Protein AF-A0A228HNT4-F1 (afdb_monomer)

Radius of gyration: 14.26 Å; Cα contacts (8 Å, |Δi|>4): 87; chains: 1; bounding box: 50×20×25 Å

Mean predicted aligned error: 7.49 Å

Solvent-accessible surface area (backbone atoms only — not comparable to full-atom values): 3828 Å² total; per-residue (Å²): 135,80,81,74,74,77,68,78,81,67,80,63,41,25,44,34,31,34,74,89,72,49,72,45,56,22,43,75,39,86,89,78,73,41,44,29,29,67,88,75,71,42,73,48,84,52,59,76,48,69,44,81,40,77,76,96,71,84,134

pLDDT: mean 84.12, std 16.93, range [41.22, 97.56]

Structure (mmCIF, N/CA/C/O backbone):
data_AF-A0A228HNT4-F1
#
_entry.id   AF-A0A228HNT4-F1
#
loop_
_atom_site.group_PDB
_atom_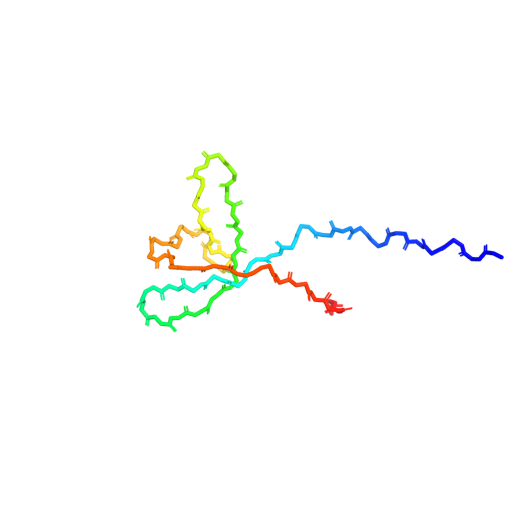site.id
_atom_site.type_symbol
_atom_site.label_atom_id
_atom_site.label_alt_id
_atom_site.label_comp_id
_atom_site.label_asym_id
_atom_site.label_entity_id
_atom_site.label_seq_id
_atom_site.pdbx_PDB_ins_code
_atom_site.Cartn_x
_atom_site.Cartn_y
_atom_site.Cartn_z
_atom_site.occupancy
_atom_site.B_iso_or_equiv
_atom_site.auth_seq_id
_atom_site.auth_comp_id
_atom_site.auth_asym_id
_atom_site.auth_atom_id
_atom_site.pdbx_PDB_model_num
ATOM 1 N N . MET A 1 1 ? 38.979 -7.321 2.019 1.00 41.22 1 MET A N 1
ATOM 2 C CA . MET A 1 1 ? 37.685 -7.546 2.693 1.00 41.22 1 MET A CA 1
ATOM 3 C C . MET A 1 1 ? 36.875 -6.270 2.500 1.00 41.22 1 MET A C 1
ATOM 5 O O . MET A 1 1 ? 37.123 -5.307 3.208 1.00 41.22 1 MET A O 1
ATOM 9 N N . GLY A 1 2 ? 36.076 -6.182 1.434 1.00 45.50 2 GLY A N 1
ATOM 10 C CA . GLY A 1 2 ? 35.325 -4.962 1.126 1.00 45.50 2 GLY A CA 1
ATOM 11 C C . GLY A 1 2 ? 34.115 -4.868 2.043 1.00 45.50 2 GLY A C 1
ATOM 12 O O . GLY A 1 2 ? 33.288 -5.778 2.039 1.00 45.50 2 GLY A O 1
ATOM 13 N N . SER A 1 3 ? 34.045 -3.814 2.850 1.00 54.84 3 SER A N 1
ATOM 14 C CA . SER A 1 3 ? 32.847 -3.459 3.601 1.00 54.84 3 SER A CA 1
ATOM 15 C C . SER A 1 3 ? 31.734 -3.228 2.586 1.00 54.84 3 SER A C 1
ATOM 17 O O . SER A 1 3 ? 31.759 -2.245 1.854 1.00 54.84 3 SER A O 1
ATOM 19 N N . ARG A 1 4 ? 30.806 -4.180 2.482 1.0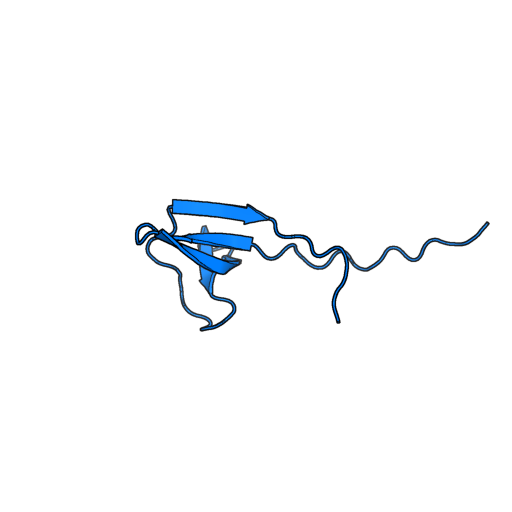0 61.19 4 ARG A N 1
ATOM 20 C CA . ARG A 1 4 ? 29.559 -3.986 1.748 1.00 61.19 4 ARG A CA 1
ATOM 21 C C . ARG A 1 4 ? 28.808 -2.941 2.559 1.00 61.19 4 ARG A C 1
ATOM 23 O O . ARG A 1 4 ? 28.344 -3.254 3.654 1.00 61.19 4 ARG A O 1
ATOM 30 N N . GLU A 1 5 ? 28.843 -1.692 2.103 1.00 58.19 5 GLU A N 1
ATOM 31 C CA . GLU A 1 5 ? 28.032 -0.619 2.665 1.00 58.19 5 GLU A CA 1
ATOM 32 C C . GLU A 1 5 ? 26.618 -1.188 2.794 1.00 58.19 5 GLU A C 1
ATOM 34 O O . GLU A 1 5 ? 26.054 -1.685 1.818 1.00 58.19 5 GLU A O 1
ATOM 39 N N . GLN A 1 6 ? 26.115 -1.281 4.029 1.00 57.84 6 GLN A N 1
ATOM 40 C CA . GLN A 1 6 ? 24.720 -1.629 4.239 1.00 57.84 6 GLN A CA 1
ATOM 41 C C . GLN A 1 6 ? 23.945 -0.461 3.656 1.00 57.84 6 GLN A C 1
ATOM 43 O O . GLN A 1 6 ? 23.855 0.595 4.280 1.00 57.84 6 GLN A O 1
ATOM 48 N N . GLU A 1 7 ? 23.496 -0.642 2.417 1.00 60.41 7 GLU A N 1
ATOM 49 C CA . GLU A 1 7 ? 22.575 0.260 1.754 1.00 60.41 7 GLU A CA 1
ATOM 50 C C . GLU A 1 7 ? 21.459 0.544 2.764 1.00 60.41 7 GLU A C 1
ATOM 52 O O . GLU A 1 7 ? 20.920 -0.413 3.338 1.00 60.41 7 GLU A O 1
ATOM 57 N N . PRO A 1 8 ? 21.193 1.819 3.099 1.00 51.88 8 PRO A N 1
ATOM 58 C CA . PRO A 1 8 ? 20.171 2.135 4.077 1.00 51.88 8 PRO A CA 1
ATOM 59 C C . PRO A 1 8 ? 18.892 1.438 3.629 1.00 51.88 8 PRO A C 1
ATOM 61 O O . PRO A 1 8 ? 18.424 1.666 2.514 1.00 51.88 8 PRO A O 1
ATOM 64 N N . SER A 1 9 ? 18.361 0.545 4.470 1.00 58.06 9 SER A N 1
ATOM 65 C CA . SER A 1 9 ? 17.099 -0.118 4.174 1.00 58.06 9 SER A CA 1
ATOM 66 C C . SER A 1 9 ? 16.028 0.960 4.246 1.00 58.06 9 SER A C 1
ATOM 68 O O . SER A 1 9 ? 15.538 1.293 5.329 1.00 58.06 9 SER A O 1
ATOM 70 N N . LEU A 1 10 ? 15.722 1.572 3.104 1.00 53.62 10 LEU A N 1
ATOM 71 C CA . LEU A 1 10 ? 14.563 2.435 2.989 1.00 53.62 10 LEU A CA 1
ATOM 72 C C . LEU A 1 10 ? 13.361 1.616 3.479 1.00 53.62 10 LEU A C 1
ATOM 74 O O . LEU A 1 10 ? 13.275 0.426 3.150 1.00 53.62 10 LEU A O 1
ATOM 78 N N . PRO A 1 11 ? 12.464 2.190 4.298 1.00 60.06 11 PRO A N 1
ATOM 79 C CA . PRO A 1 11 ? 11.218 1.517 4.621 1.00 60.06 11 PRO A CA 1
ATOM 80 C C . PRO A 1 11 ? 10.568 1.085 3.307 1.00 60.06 11 PRO A C 1
ATOM 82 O O . PRO A 1 11 ? 10.415 1.909 2.405 1.00 60.06 11 PRO A O 1
ATOM 85 N N . ALA A 1 12 ? 10.253 -0.204 3.172 1.00 67.25 12 ALA A N 1
ATOM 86 C CA . ALA A 1 12 ? 9.598 -0.692 1.970 1.00 67.25 12 ALA A CA 1
ATOM 87 C C . ALA A 1 12 ? 8.282 0.080 1.798 1.00 67.25 12 ALA A C 1
ATOM 89 O O . ALA A 1 12 ? 7.425 0.053 2.686 1.00 67.25 12 ALA A O 1
ATOM 90 N N . GLY A 1 13 ? 8.138 0.777 0.669 1.00 87.06 13 GLY A N 1
ATOM 91 C CA . GLY A 1 13 ? 6.836 1.275 0.241 1.00 87.06 13 GLY A CA 1
ATOM 92 C C . GLY A 1 13 ? 5.896 0.092 0.026 1.00 87.06 13 GLY A C 1
ATOM 93 O O . GLY A 1 13 ? 6.335 -1.047 -0.109 1.00 87.06 13 GLY A O 1
ATOM 94 N N . PHE A 1 14 ? 4.596 0.324 -0.004 1.00 94.12 14 PHE A N 1
ATOM 95 C CA . PHE A 1 14 ? 3.618 -0.711 -0.312 1.00 94.12 14 PHE A CA 1
ATOM 96 C C . PHE A 1 14 ? 3.027 -0.475 -1.693 1.00 94.12 14 PHE A C 1
ATOM 98 O O . PHE A 1 14 ? 2.741 0.660 -2.070 1.00 94.12 14 PHE A O 1
ATOM 105 N N . VAL A 1 15 ? 2.766 -1.562 -2.414 1.00 96.38 15 VAL A N 1
ATOM 106 C CA . VAL A 1 15 ? 1.740 -1.564 -3.460 1.00 96.38 15 VAL A CA 1
ATOM 107 C C . VAL A 1 15 ? 0.431 -1.924 -2.771 1.00 96.38 15 VAL A C 1
ATOM 109 O O . VAL A 1 15 ? 0.287 -3.033 -2.253 1.00 96.38 15 VAL A O 1
ATOM 112 N N . VAL A 1 16 ? -0.498 -0.974 -2.728 1.00 97.38 16 VAL A N 1
ATOM 113 C CA . VAL A 1 16 ? -1.796 -1.100 -2.056 1.00 97.38 16 VAL A CA 1
ATOM 114 C C . VAL A 1 16 ? -2.880 -1.316 -3.103 1.00 97.38 16 VAL A C 1
ATOM 116 O O . VAL A 1 16 ? -2.967 -0.557 -4.068 1.00 97.38 16 VAL A O 1
ATOM 119 N N . PHE A 1 17 ? -3.705 -2.340 -2.898 1.00 97.56 17 PHE A N 1
ATOM 120 C CA . PHE A 1 17 ? -4.849 -2.685 -3.736 1.00 97.56 17 PHE A CA 1
ATOM 121 C C . PHE A 1 17 ? -6.132 -2.156 -3.104 1.00 97.56 17 PHE A C 1
ATOM 123 O O . PHE A 1 17 ? -6.409 -2.447 -1.938 1.00 97.56 17 PHE A O 1
ATOM 130 N N . SER A 1 18 ? -6.927 -1.415 -3.867 1.00 96.50 18 SER A N 1
ATOM 131 C CA . SER A 1 18 ? -8.246 -0.936 -3.456 1.00 96.50 18 SER A CA 1
ATOM 132 C C . SER A 1 18 ? -9.375 -1.806 -4.015 1.00 96.50 18 SER A C 1
ATOM 134 O O . SER A 1 18 ? -9.216 -2.500 -5.020 1.00 96.50 18 SER A O 1
ATOM 136 N N . ALA A 1 19 ? -10.538 -1.778 -3.362 1.00 96.88 19 ALA A N 1
ATOM 137 C CA . ALA A 1 19 ? -11.716 -2.564 -3.741 1.00 96.88 19 ALA A CA 1
ATOM 138 C C . ALA A 1 19 ? -12.241 -2.251 -5.156 1.00 96.88 19 ALA A C 1
ATOM 140 O O . ALA A 1 19 ? -12.901 -3.088 -5.768 1.00 96.88 19 ALA A O 1
ATOM 141 N N . ASP A 1 20 ? -11.926 -1.069 -5.692 1.00 95.31 20 ASP A N 1
ATOM 142 C CA . ASP A 1 20 ? -12.225 -0.670 -7.072 1.00 95.31 20 ASP A CA 1
ATOM 143 C C . ASP A 1 20 ? -11.301 -1.326 -8.123 1.00 95.31 20 ASP A C 1
ATOM 145 O O . ASP A 1 20 ? -11.431 -1.064 -9.320 1.00 95.31 20 ASP A O 1
ATOM 149 N N . GLY A 1 21 ? -10.374 -2.185 -7.689 1.00 94.69 21 GLY A N 1
ATOM 150 C CA . GLY A 1 21 ? -9.444 -2.919 -8.541 1.00 94.69 21 GLY A CA 1
ATOM 151 C C . GLY A 1 21 ? -8.191 -2.135 -8.930 1.00 94.69 21 GLY A C 1
ATOM 152 O O . GLY A 1 21 ? -7.415 -2.619 -9.756 1.00 94.69 21 GLY A O 1
ATOM 153 N N . ARG A 1 22 ? -7.968 -0.940 -8.369 1.00 95.62 22 ARG A N 1
ATOM 154 C CA . ARG A 1 22 ? -6.746 -0.160 -8.609 1.00 95.62 22 ARG A CA 1
ATOM 155 C C . ARG A 1 22 ? -5.613 -0.592 -7.683 1.00 95.62 22 ARG A C 1
ATOM 157 O O . ARG A 1 22 ? -5.830 -1.088 -6.581 1.00 95.62 22 ARG A O 1
ATOM 164 N N . ALA A 1 23 ? -4.390 -0.378 -8.157 1.00 96.00 23 ALA A N 1
ATOM 165 C CA . ALA A 1 23 ? -3.172 -0.532 -7.378 1.00 96.00 23 ALA A CA 1
ATOM 166 C C . ALA A 1 23 ? -2.382 0.778 -7.413 1.00 96.00 23 ALA A C 1
ATOM 168 O O . ALA A 1 23 ? -2.291 1.420 -8.462 1.00 96.00 23 ALA A O 1
ATOM 169 N N . GLN A 1 24 ? -1.808 1.170 -6.280 1.00 95.94 24 GLN A N 1
ATOM 170 C CA . GLN A 1 24 ? -1.010 2.390 -6.166 1.00 95.94 24 GLN A CA 1
ATOM 171 C C . GLN A 1 24 ? 0.065 2.267 -5.088 1.00 95.94 24 GLN A C 1
ATOM 173 O O . GLN A 1 24 ? -0.041 1.428 -4.193 1.00 95.94 24 GLN A O 1
ATOM 178 N N . PHE A 1 25 ? 1.083 3.123 -5.167 1.00 95.38 25 PHE A N 1
ATOM 179 C CA . PHE A 1 25 ? 2.090 3.227 -4.119 1.00 95.38 25 PHE A CA 1
ATOM 180 C C . PHE A 1 25 ? 1.541 3.946 -2.887 1.00 95.38 25 PHE A C 1
ATOM 182 O O . PHE A 1 25 ? 0.777 4.917 -2.983 1.00 95.38 25 PHE A O 1
ATOM 189 N N . GLY A 1 26 ? 1.933 3.450 -1.722 1.00 94.44 26 GLY A N 1
ATOM 190 C CA . GLY A 1 26 ? 1.537 4.010 -0.447 1.00 94.44 26 GLY A CA 1
ATOM 191 C C . GLY A 1 26 ? 2.386 3.521 0.713 1.00 94.44 26 GLY A C 1
ATOM 192 O O . GLY A 1 26 ? 3.335 2.756 0.550 1.00 94.44 26 GLY A O 1
ATOM 193 N N . TRP A 1 27 ? 2.019 3.958 1.908 1.00 94.12 27 TRP A N 1
ATOM 194 C CA . TRP A 1 27 ? 2.672 3.583 3.157 1.00 94.12 27 TRP A CA 1
ATOM 195 C C . TRP A 1 27 ? 1.627 3.282 4.232 1.00 94.12 27 TRP A C 1
ATOM 197 O O . TRP A 1 27 ? 0.515 3.811 4.195 1.00 94.12 27 TRP A O 1
ATOM 207 N N . LEU A 1 28 ? 1.972 2.399 5.171 1.00 93.75 28 LEU A N 1
ATOM 208 C CA . LEU A 1 28 ? 1.125 2.072 6.317 1.00 93.75 28 LEU A CA 1
ATOM 209 C C . LEU A 1 28 ? 1.441 3.030 7.466 1.00 93.75 28 LEU A C 1
ATOM 211 O O . LEU A 1 28 ? 2.582 3.089 7.925 1.00 93.75 28 LEU A O 1
ATOM 215 N N . ASN A 1 29 ? 0.435 3.750 7.952 1.00 92.62 29 ASN A N 1
ATOM 216 C CA . ASN A 1 29 ? 0.550 4.495 9.197 1.00 92.62 29 ASN A CA 1
ATOM 217 C C . ASN A 1 29 ? 0.414 3.513 10.378 1.00 92.62 29 ASN A C 1
ATOM 219 O O . ASN A 1 29 ? -0.648 2.908 10.516 1.00 92.62 29 ASN A O 1
ATOM 223 N N . PRO A 1 30 ? 1.437 3.342 11.235 1.00 89.50 30 PRO A N 1
ATOM 224 C CA . PRO A 1 30 ? 1.377 2.387 12.341 1.00 89.50 30 PRO A CA 1
ATOM 225 C C . PRO A 1 30 ? 0.446 2.822 13.481 1.00 89.50 30 PRO A C 1
ATOM 227 O O . PRO A 1 30 ? 0.025 1.982 14.266 1.00 89.50 30 PRO A O 1
ATOM 230 N N . GLU A 1 31 ? 0.126 4.113 13.595 1.00 94.12 31 GLU A N 1
ATOM 231 C CA . GLU A 1 31 ? -0.759 4.631 14.643 1.00 94.12 31 GLU A CA 1
ATOM 232 C C . GLU A 1 31 ? -2.233 4.485 14.265 1.00 94.12 31 GLU A C 1
ATOM 234 O O . GLU A 1 31 ? -3.066 4.197 15.121 1.00 94.12 31 GLU A O 1
ATOM 239 N N . THR A 1 32 ? -2.564 4.698 12.986 1.00 93.12 32 THR A N 1
ATOM 240 C CA . THR A 1 32 ? -3.952 4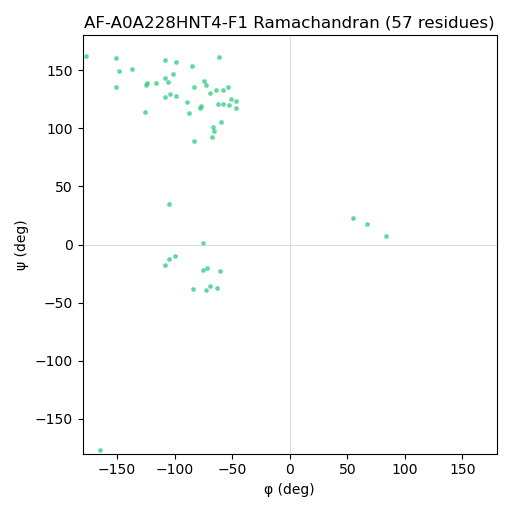.615 12.502 1.00 93.12 32 THR A CA 1
ATOM 241 C C . THR A 1 32 ? -4.277 3.297 11.809 1.00 93.12 32 THR A C 1
ATOM 243 O O . THR A 1 32 ? -5.440 3.060 11.496 1.00 93.12 32 THR A O 1
ATOM 246 N N . GLU A 1 33 ? -3.265 2.466 11.542 1.00 93.00 33 GLU A N 1
ATOM 247 C CA . GLU A 1 33 ? -3.346 1.218 10.767 1.00 93.00 33 GLU A CA 1
ATOM 248 C C . GLU A 1 33 ? -3.956 1.405 9.364 1.00 93.00 33 GLU A C 1
ATOM 250 O O . GLU A 1 33 ? -4.469 0.472 8.748 1.00 93.00 33 GLU A O 1
ATOM 255 N N . GLN A 1 34 ? -3.891 2.629 8.830 1.00 95.44 34 GLN A N 1
ATOM 256 C CA . GLN A 1 34 ? -4.410 2.975 7.509 1.00 95.44 34 GLN A CA 1
ATOM 257 C C . GLN A 1 34 ? -3.295 3.063 6.476 1.00 95.44 34 GLN A C 1
ATOM 259 O O . GLN A 1 34 ? -2.197 3.546 6.758 1.00 95.44 34 GLN A O 1
ATOM 264 N N . TYR A 1 35 ? -3.622 2.684 5.244 1.00 96.00 35 TYR A N 1
ATOM 265 C CA . TYR A 1 35 ? -2.767 2.948 4.096 1.00 96.00 35 TYR A CA 1
ATOM 266 C C . TYR A 1 35 ? -2.992 4.364 3.567 1.00 96.00 35 TYR A C 1
ATOM 268 O O . TYR A 1 35 ? -4.129 4.803 3.389 1.00 96.00 35 TYR A O 1
ATOM 276 N N . TRP A 1 36 ? -1.901 5.059 3.274 1.00 95.81 36 TRP A N 1
ATOM 277 C CA . TRP A 1 36 ? -1.889 6.407 2.715 1.00 95.81 36 TRP A CA 1
ATOM 278 C C . TRP A 1 36 ? -1.252 6.394 1.332 1.00 95.81 36 TRP A C 1
ATOM 280 O O . TRP A 1 36 ? -0.259 5.706 1.107 1.00 95.81 36 TRP A O 1
ATOM 290 N N . SER A 1 37 ? -1.832 7.146 0.401 1.00 94.94 37 SER A N 1
ATOM 291 C CA . SER A 1 37 ? -1.309 7.317 -0.950 1.00 94.94 37 SER A CA 1
ATOM 292 C C . SER A 1 37 ? -0.020 8.123 -0.916 1.00 94.94 37 SER A C 1
ATOM 294 O O . SER A 1 37 ? 0.016 9.217 -0.355 1.00 94.94 37 SER A O 1
ATOM 296 N N . GLU A 1 38 ? 1.018 7.623 -1.577 1.00 93.56 38 GLU A N 1
ATOM 297 C CA . GLU A 1 38 ? 2.237 8.403 -1.794 1.00 93.56 38 GLU A CA 1
ATOM 298 C C . GLU A 1 38 ? 1.987 9.566 -2.767 1.00 93.56 38 GLU A C 1
ATOM 300 O O . GLU A 1 38 ? 2.508 10.661 -2.583 1.00 93.56 38 GLU A O 1
ATOM 305 N N . ALA A 1 39 ? 1.135 9.348 -3.773 1.00 93.94 39 ALA A N 1
ATOM 306 C CA . ALA A 1 39 ? 0.868 10.330 -4.818 1.00 93.94 39 ALA A CA 1
ATOM 307 C C . ALA A 1 39 ? 0.021 11.514 -4.331 1.00 93.94 39 ALA A C 1
ATOM 309 O O . ALA A 1 39 ? 0.252 12.645 -4.755 1.00 93.94 39 ALA A O 1
ATOM 310 N N . THR A 1 40 ? -0.981 11.260 -3.482 1.00 94.94 40 THR A N 1
ATOM 311 C CA . THR A 1 40 ? -1.923 12.305 -3.038 1.00 94.94 40 THR A CA 1
ATOM 312 C C . THR A 1 40 ? -1.729 12.729 -1.589 1.00 94.94 40 THR A C 1
ATOM 314 O O . THR A 1 40 ? -2.217 13.788 -1.205 1.00 94.94 40 THR A O 1
ATOM 317 N N . GLY A 1 41 ? -1.040 11.928 -0.772 1.00 95.12 41 GLY A N 1
ATOM 318 C CA . GLY A 1 41 ? -0.955 12.161 0.668 1.00 95.12 41 GLY A CA 1
ATOM 319 C C . GLY A 1 41 ? -2.290 11.969 1.395 1.00 95.12 41 GLY A C 1
ATOM 320 O O . GLY A 1 41 ? -2.435 12.454 2.510 1.00 95.12 41 GLY A O 1
ATOM 321 N N . GLU A 1 42 ? -3.266 11.289 0.787 1.00 96.69 42 GLU A N 1
ATOM 322 C CA . GLU A 1 42 ? -4.575 10.998 1.384 1.00 96.69 42 GLU A CA 1
ATOM 323 C C . GLU A 1 42 ? -4.723 9.513 1.749 1.00 96.69 42 GLU A C 1
ATOM 325 O O . GLU A 1 42 ? -4.060 8.644 1.181 1.00 96.69 42 GLU A O 1
ATOM 330 N N . VAL A 1 43 ? -5.641 9.203 2.670 1.00 96.94 43 VAL A N 1
ATOM 331 C CA . VAL A 1 43 ? -5.974 7.820 3.050 1.00 96.94 43 VAL A CA 1
ATOM 332 C C . VAL A 1 43 ? -6.591 7.054 1.877 1.00 96.94 43 VAL A C 1
ATOM 334 O O . VAL A 1 43 ? -7.561 7.498 1.260 1.00 96.94 43 VAL A O 1
ATOM 337 N N . ILE A 1 44 ? -6.097 5.840 1.644 1.00 96.44 44 ILE A N 1
ATOM 338 C CA . ILE A 1 44 ? -6.667 4.861 0.714 1.00 96.44 44 ILE A CA 1
ATOM 339 C C . ILE A 1 44 ? -7.796 4.126 1.441 1.00 96.44 44 ILE A C 1
ATOM 341 O O . ILE A 1 44 ? -7.574 3.122 2.113 1.00 96.44 44 ILE A O 1
ATOM 345 N N . ARG A 1 45 ? -9.014 4.666 1.356 1.00 94.38 45 ARG A N 1
ATOM 346 C C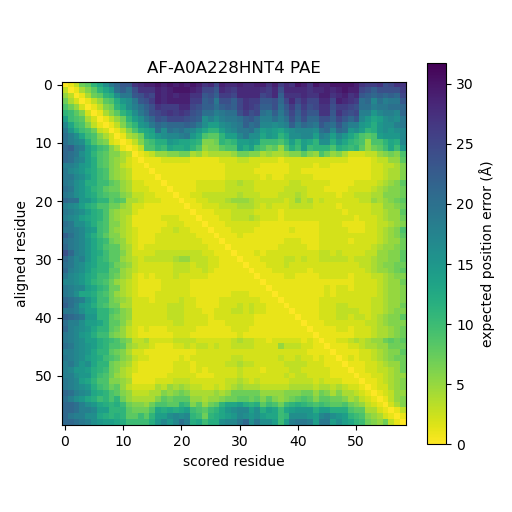A . ARG A 1 45 ? -10.143 4.240 2.205 1.00 94.38 45 ARG A CA 1
ATOM 347 C C . ARG A 1 45 ? -10.571 2.787 2.004 1.00 94.38 45 ARG A C 1
ATOM 349 O O . ARG A 1 45 ? -10.882 2.120 2.983 1.00 94.38 45 ARG A O 1
ATOM 356 N N . ASP A 1 46 ? -10.535 2.303 0.767 1.00 95.31 46 ASP A N 1
ATOM 357 C CA . ASP A 1 46 ? -11.041 0.976 0.405 1.00 95.31 46 ASP A CA 1
ATOM 358 C C . ASP A 1 46 ? -9.904 -0.023 0.154 1.00 95.31 46 ASP A C 1
ATOM 360 O O . ASP A 1 46 ? -9.996 -0.862 -0.742 1.00 95.31 46 ASP A O 1
ATOM 364 N N . ALA A 1 47 ? -8.797 0.093 0.894 1.00 96.88 47 ALA A N 1
ATOM 365 C CA . ALA A 1 47 ? -7.679 -0.839 0.789 1.00 96.88 47 ALA A CA 1
ATOM 366 C C . ALA A 1 47 ? -8.119 -2.261 1.188 1.00 96.88 47 ALA A C 1
ATOM 368 O O . ALA A 1 47 ? -8.559 -2.497 2.311 1.00 96.88 47 ALA A O 1
ATOM 369 N N . VAL A 1 48 ? -7.977 -3.215 0.268 1.00 97.25 48 VAL A N 1
ATOM 370 C CA . VAL A 1 48 ? -8.316 -4.638 0.470 1.00 97.25 48 VAL A CA 1
ATOM 371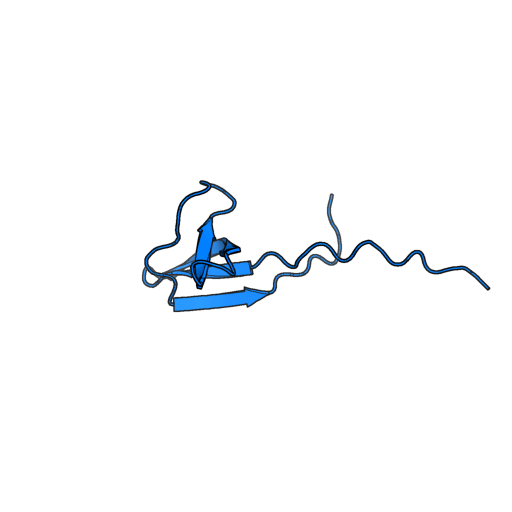 C C . VAL A 1 48 ? -7.083 -5.519 0.644 1.00 97.25 48 VAL A C 1
ATOM 373 O O . VAL A 1 48 ? -7.192 -6.674 1.048 1.00 97.25 48 VAL A O 1
ATOM 376 N N . GLY A 1 49 ? -5.898 -4.985 0.355 1.00 95.69 49 GLY A N 1
ATOM 377 C CA . GLY A 1 49 ? -4.634 -5.673 0.564 1.00 95.69 49 GLY A CA 1
ATOM 378 C C . GLY A 1 49 ? -3.451 -4.786 0.216 1.00 95.69 49 GLY A C 1
ATOM 379 O O . GLY A 1 49 ? -3.590 -3.787 -0.487 1.00 95.69 49 GLY A O 1
ATOM 380 N N . ALA A 1 50 ? -2.275 -5.165 0.696 1.00 96.25 50 ALA A N 1
ATOM 381 C CA . ALA A 1 50 ? -1.033 -4.507 0.336 1.00 96.25 50 ALA A CA 1
ATOM 382 C C . ALA A 1 50 ? 0.116 -5.510 0.346 1.00 96.25 50 ALA A C 1
ATOM 384 O O . ALA A 1 50 ? 0.113 -6.468 1.123 1.00 96.25 50 ALA A O 1
ATOM 385 N N . VAL A 1 51 ? 1.106 -5.274 -0.506 1.00 94.69 51 VAL A N 1
ATOM 386 C CA . VAL A 1 51 ? 2.354 -6.039 -0.529 1.00 94.69 51 VAL A CA 1
ATOM 387 C C . VAL A 1 51 ? 3.538 -5.086 -0.387 1.00 94.69 51 VAL A C 1
ATOM 389 O O . VAL A 1 51 ? 3.525 -4.023 -1.017 1.00 94.69 51 VAL A O 1
ATOM 392 N N . PRO A 1 52 ? 4.557 -5.428 0.424 1.00 91.50 52 PRO A N 1
ATOM 393 C CA . PRO A 1 52 ? 5.794 -4.664 0.461 1.00 91.50 52 PRO A CA 1
ATOM 394 C C . PRO A 1 52 ? 6.423 -4.612 -0.930 1.00 91.50 52 PRO A C 1
ATOM 396 O O . PRO A 1 52 ? 6.545 -5.630 -1.615 1.00 91.50 52 PRO A O 1
ATOM 399 N N . TRP A 1 53 ? 6.834 -3.423 -1.332 1.00 86.25 53 TRP A N 1
ATOM 400 C CA . TRP A 1 53 ? 7.563 -3.157 -2.553 1.00 86.25 53 TRP A CA 1
ATOM 401 C C 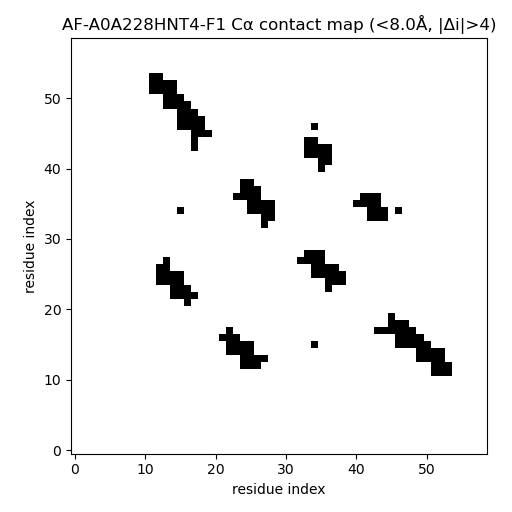. TRP A 1 53 ? 9.003 -2.804 -2.213 1.00 86.25 53 TRP A C 1
ATOM 403 O O . TRP A 1 53 ? 9.285 -1.917 -1.407 1.00 86.25 53 TRP A O 1
ATOM 413 N N . VAL A 1 54 ? 9.916 -3.527 -2.850 1.00 83.38 54 VAL A N 1
ATOM 414 C CA . VAL A 1 54 ? 11.353 -3.316 -2.734 1.00 83.38 54 VAL A CA 1
ATOM 415 C C . VAL A 1 54 ? 11.879 -3.143 -4.148 1.00 83.38 54 VAL A C 1
ATOM 417 O O . VAL A 1 54 ? 11.806 -4.071 -4.955 1.00 83.38 54 VAL A O 1
ATOM 420 N N . ALA A 1 55 ? 12.371 -1.946 -4.459 1.00 75.56 55 ALA A N 1
ATOM 421 C CA . ALA A 1 55 ? 13.086 -1.711 -5.703 1.00 75.56 55 ALA A CA 1
ATOM 422 C C . ALA A 1 55 ? 14.468 -2.364 -5.628 1.00 75.56 55 ALA A C 1
ATOM 424 O O . ALA A 1 55 ? 15.155 -2.2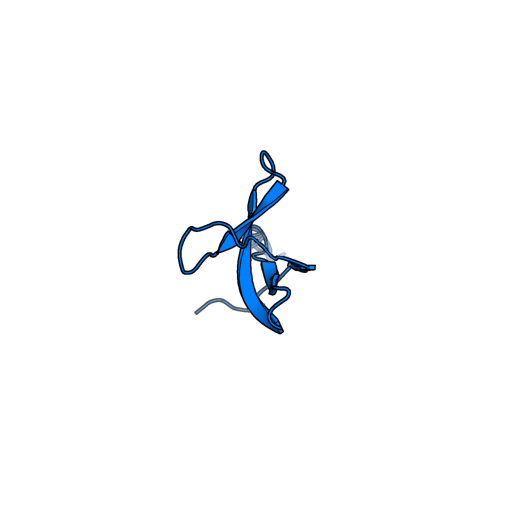29 -4.617 1.00 75.56 55 ALA A O 1
ATOM 425 N N . ASP A 1 56 ? 14.899 -3.027 -6.702 1.00 70.25 56 ASP A N 1
ATOM 426 C CA . ASP A 1 56 ? 16.299 -3.452 -6.816 1.00 70.25 56 ASP A CA 1
ATOM 427 C C . ASP A 1 56 ? 17.229 -2.271 -7.154 1.00 70.25 56 ASP A C 1
ATOM 429 O O . ASP A 1 56 ? 18.432 -2.336 -6.902 1.00 70.25 56 ASP A O 1
ATOM 433 N N . ARG A 1 57 ? 16.664 -1.199 -7.729 1.00 63.44 57 ARG A N 1
ATOM 434 C CA . ARG A 1 57 ? 17.333 0.032 -8.147 1.00 63.44 57 ARG A CA 1
ATOM 435 C C . ARG A 1 57 ? 16.375 1.218 -8.081 1.00 63.44 57 ARG A C 1
ATOM 437 O O . ARG A 1 57 ? 15.252 1.144 -8.574 1.00 63.44 57 ARG A O 1
ATOM 444 N N . ALA A 1 58 ? 16.863 2.329 -7.541 1.00 63.81 58 ALA A N 1
ATOM 445 C CA . ALA A 1 58 ? 16.260 3.651 -7.684 1.00 63.81 58 ALA A CA 1
ATOM 446 C C . ALA A 1 58 ? 17.106 4.475 -8.674 1.00 63.81 58 ALA A C 1
ATOM 448 O O . ALA A 1 58 ? 18.333 4.355 -8.671 1.00 63.81 58 ALA A O 1
ATOM 449 N N . HIS A 1 59 ? 16.453 5.248 -9.546 1.00 54.88 59 HIS A N 1
ATOM 450 C CA . HIS A 1 59 ? 17.095 6.130 -10.530 1.00 54.88 59 HIS A CA 1
ATOM 451 C C . HIS A 1 59 ? 17.222 7.560 -10.010 1.00 54.88 59 HIS A C 1
ATOM 453 O O . HIS A 1 59 ? 16.283 8.008 -9.316 1.00 54.88 59 HIS A O 1
#

Foldseek 3Di:
DDDPPPPPPDQFWKFWAFPVGDTATWDQDPVVRFTAGPVPRHTRVRTPDIDGHDDPDDD

Secondary structure (DSSP, 8-state):
---------PPPEEEEEETTS-EEEEEE-TTT--EEETTTSSB-TTEEEEEEE--S---

Organism: NCBI:txid2015348

Sequence (59 aa):
MGSREQEPSLPAGFVVFSADG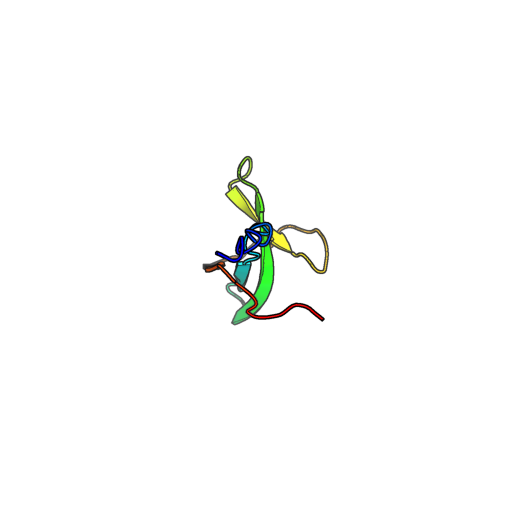RAQFGWLNPETEQYWSEATGEVIRDAVGAVPWVADRAH

Nearest PDB structures (foldseek):
  6gwk-assembly4_T  TM=5.529E-01  e=1.411E+00  Caulobacter vibrioides CB15
  4ii1-assembly3_C  TM=6.055E-01  e=6.325E+00  Homo sapiens
  2gre-assembly1_G  TM=4.657E-01  e=6.325E+00  Bacillus cereus
  2gre-assembly1_J  TM=5.362E-01  e=9.797E+00  Ba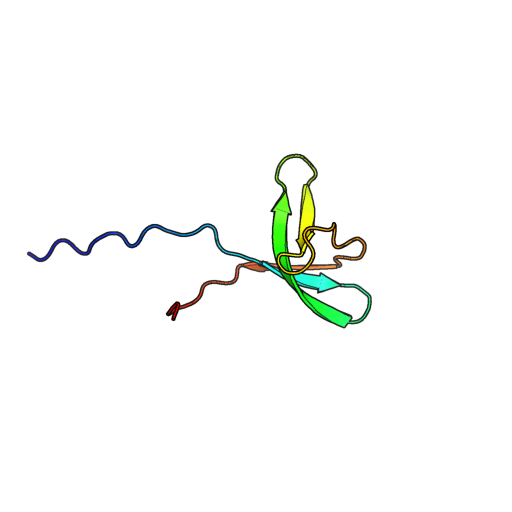cillus cereus